Protein AF-A0A942GFI8-F1 (afdb_monomer_lite)

Secondary structure (DSSP, 8-state):
-----HHHHT-EEEE-SSS-S-EEEHHHHHHHHHHHHHHHHHHTS-HHHHHHHHHTTTSHHHHHHHHH-

Structure (mmCIF, N/CA/C/O backbone):
data_AF-A0A942GFI8-F1
#
_entry.id   AF-A0A942GFI8-F1
#
loop_
_atom_site.group_PDB
_atom_site.id
_atom_site.type_symbol
_atom_site.label_atom_id
_atom_site.label_alt_id
_atom_site.label_comp_id
_atom_site.label_asym_id
_atom_site.label_entity_id
_atom_site.label_seq_id
_atom_site.pdbx_PDB_ins_code
_atom_site.Cartn_x
_atom_site.Cartn_y
_atom_site.Cartn_z
_atom_site.occupancy
_atom_site.B_iso_or_equiv
_atom_site.auth_seq_id
_atom_site.auth_comp_id
_atom_site.auth_asym_id
_atom_site.auth_atom_id
_atom_site.pdbx_PDB_model_num
ATOM 1 N N . MET A 1 1 ? 19.547 2.118 6.970 1.00 61.12 1 MET A N 1
ATOM 2 C CA . MET A 1 1 ? 18.852 1.909 5.679 1.00 61.12 1 MET A CA 1
ATOM 3 C C . MET A 1 1 ? 19.142 0.487 5.216 1.00 61.12 1 MET A C 1
ATOM 5 O O . MET A 1 1 ? 20.311 0.121 5.168 1.00 61.12 1 MET A O 1
ATOM 9 N N . VAL A 1 2 ? 18.119 -0.340 4.979 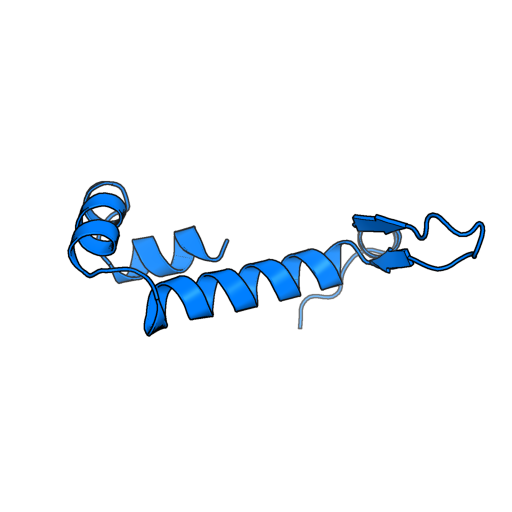1.00 79.56 2 VAL A N 1
ATOM 10 C CA . VAL A 1 2 ? 18.307 -1.749 4.578 1.00 79.56 2 VAL A CA 1
ATOM 11 C C . VAL A 1 2 ? 18.883 -1.803 3.162 1.00 79.56 2 VAL A C 1
ATOM 13 O O . VAL A 1 2 ? 18.354 -1.169 2.251 1.00 79.56 2 VAL A O 1
ATOM 16 N N . ARG A 1 3 ? 19.976 -2.549 2.962 1.00 90.25 3 ARG A N 1
ATOM 17 C CA . ARG A 1 3 ? 20.576 -2.733 1.636 1.00 90.25 3 ARG A CA 1
ATOM 18 C C . ARG A 1 3 ? 19.858 -3.870 0.912 1.00 90.25 3 ARG A C 1
ATOM 20 O O . ARG A 1 3 ? 19.981 -5.027 1.296 1.00 90.25 3 ARG A O 1
ATOM 27 N N . LEU A 1 4 ? 19.118 -3.534 -0.139 1.00 92.12 4 LEU A N 1
ATOM 28 C CA . LEU A 1 4 ? 18.396 -4.516 -0.947 1.00 92.12 4 LEU A CA 1
ATOM 29 C C . LEU A 1 4 ? 19.342 -5.326 -1.840 1.00 92.12 4 LEU A C 1
ATOM 31 O O . LEU A 1 4 ? 20.339 -4.802 -2.348 1.00 92.12 4 LEU A O 1
ATOM 35 N N . SER A 1 5 ? 18.997 -6.597 -2.065 1.00 95.38 5 SER A N 1
ATOM 36 C CA . SER A 1 5 ? 19.717 -7.459 -3.005 1.00 95.38 5 SER A CA 1
ATOM 37 C C . SER A 1 5 ? 19.629 -6.909 -4.432 1.00 95.38 5 SER A C 1
ATOM 39 O O . SER A 1 5 ? 18.697 -6.182 -4.783 1.00 95.38 5 SER A O 1
ATOM 41 N N . GLN A 1 6 ? 20.582 -7.282 -5.289 1.00 94.94 6 GLN A N 1
ATOM 42 C CA . GLN A 1 6 ? 20.555 -6.878 -6.698 1.00 94.94 6 GLN A CA 1
ATOM 43 C C . GLN A 1 6 ? 19.256 -7.322 -7.389 1.00 94.94 6 GLN A C 1
ATOM 45 O O . GLN A 1 6 ? 18.661 -6.534 -8.116 1.00 94.94 6 GLN A O 1
ATOM 50 N N . LYS A 1 7 ? 18.779 -8.539 -7.084 1.00 95.56 7 LYS A N 1
ATOM 51 C CA . LYS A 1 7 ? 17.515 -9.083 -7.602 1.00 95.56 7 LYS A CA 1
ATOM 52 C C . LYS A 1 7 ? 16.302 -8.251 -7.174 1.00 95.56 7 LYS A C 1
ATOM 54 O O . LYS A 1 7 ? 15.423 -7.997 -7.984 1.00 95.56 7 LYS A O 1
ATOM 59 N N . ALA A 1 8 ? 16.258 -7.792 -5.923 1.00 93.56 8 ALA A N 1
ATOM 60 C CA . ALA A 1 8 ? 15.168 -6.936 -5.452 1.00 93.56 8 ALA A CA 1
ATOM 61 C C . ALA A 1 8 ? 15.196 -5.551 -6.124 1.00 93.56 8 ALA A C 1
ATOM 63 O O . ALA A 1 8 ? 14.151 -4.993 -6.446 1.00 93.56 8 ALA A O 1
ATOM 64 N N . ARG A 1 9 ? 16.394 -5.012 -6.388 1.00 92.00 9 ARG A N 1
ATOM 65 C CA . ARG A 1 9 ? 16.574 -3.717 -7.064 1.00 92.00 9 ARG A CA 1
ATOM 66 C C . ARG A 1 9 ? 16.268 -3.750 -8.564 1.00 92.00 9 ARG A C 1
ATOM 68 O O . ARG A 1 9 ? 16.071 -2.685 -9.140 1.00 92.00 9 ARG A O 1
ATOM 75 N N . SER A 1 10 ? 16.251 -4.924 -9.198 1.00 93.56 10 SER A N 1
ATOM 76 C CA . SER A 1 10 ? 16.005 -5.058 -10.642 1.00 93.56 10 SER A CA 1
ATOM 77 C C . SER A 1 10 ? 14.525 -5.172 -11.021 1.00 93.56 10 SER A C 1
ATOM 79 O O . SER A 1 10 ? 14.212 -5.247 -12.205 1.00 93.56 10 SER A O 1
ATOM 81 N N . LEU A 1 11 ? 13.610 -5.214 -10.048 1.00 95.88 11 LEU A N 1
ATOM 82 C CA . LEU A 1 11 ? 12.174 -5.327 -10.306 1.00 95.88 11 LEU A CA 1
ATOM 83 C C . LEU A 1 11 ? 11.561 -3.962 -10.649 1.00 95.88 11 LEU A C 1
ATOM 85 O O . LEU A 1 11 ? 11.805 -2.967 -9.963 1.00 95.88 11 LEU A O 1
ATOM 89 N N . TRP A 1 12 ? 10.719 -3.925 -11.682 1.00 95.94 12 TRP A N 1
ATOM 90 C CA . TRP A 1 12 ? 9.909 -2.761 -12.044 1.00 95.94 12 TRP A CA 1
ATOM 91 C C . TRP A 1 12 ? 8.471 -2.944 -11.541 1.00 95.94 12 TRP A C 1
ATOM 93 O O . TRP A 1 12 ? 7.931 -4.044 -11.597 1.00 95.94 12 TRP A O 1
ATOM 103 N N . ALA A 1 13 ? 7.851 -1.869 -11.052 1.00 97.12 13 ALA A N 1
ATOM 104 C CA . ALA A 1 13 ? 6.418 -1.840 -10.737 1.00 97.12 13 ALA A CA 1
ATOM 105 C C . ALA A 1 13 ? 5.592 -1.315 -11.911 1.00 97.12 13 ALA A C 1
ATOM 107 O O . ALA A 1 13 ? 4.496 -1.798 -12.177 1.00 97.12 13 ALA A O 1
ATOM 108 N N . LYS A 1 14 ? 6.107 -0.293 -12.600 1.00 96.19 14 LYS A N 1
ATOM 109 C CA . LYS A 1 14 ? 5.437 0.342 -13.738 1.00 96.19 14 LYS A CA 1
ATOM 110 C C . LYS A 1 14 ? 6.431 0.512 -14.876 1.00 96.19 14 LYS A C 1
ATOM 112 O O . LYS A 1 14 ? 7.579 0.868 -14.626 1.00 96.19 14 LYS A O 1
ATOM 117 N N . LYS A 1 15 ? 5.988 0.270 -16.106 1.00 94.56 15 LYS A N 1
ATOM 118 C CA . LYS A 1 15 ? 6.759 0.463 -17.339 1.00 94.56 15 LYS A CA 1
ATOM 119 C C . LYS A 1 15 ? 6.005 1.433 -18.236 1.00 94.56 15 LYS A C 1
ATOM 121 O O . LYS A 1 15 ? 4.777 1.376 -18.290 1.00 94.56 15 LYS A O 1
ATOM 126 N N . SER A 1 16 ? 6.736 2.303 -18.923 1.00 93.81 16 SER A N 1
ATOM 127 C CA . SER A 1 16 ? 6.127 3.219 -19.883 1.00 93.81 16 SER A CA 1
ATOM 128 C C . SER A 1 16 ? 5.463 2.470 -21.045 1.00 93.81 16 SER A C 1
ATOM 130 O O . SER A 1 16 ? 5.944 1.416 -21.481 1.00 93.81 16 SER A O 1
ATOM 132 N N . GLN A 1 17 ? 4.350 3.018 -21.535 1.00 92.62 17 GLN A N 1
ATOM 133 C CA . GLN A 1 17 ? 3.586 2.470 -22.663 1.00 92.62 17 GLN A CA 1
ATOM 134 C C . GLN A 1 17 ? 3.991 3.082 -24.012 1.00 92.62 17 GLN A C 1
ATOM 136 O O . GLN A 1 17 ? 3.722 2.489 -25.050 1.00 92.62 17 GLN A O 1
ATOM 141 N N . ASP A 1 18 ? 4.682 4.221 -24.009 1.00 93.00 18 ASP A N 1
ATOM 142 C CA . ASP A 1 18 ? 5.083 4.991 -25.199 1.00 93.00 18 ASP A CA 1
ATOM 143 C C . ASP A 1 18 ? 6.265 4.390 -25.988 1.00 93.00 18 ASP A C 1
ATOM 145 O O . ASP A 1 18 ? 6.837 5.036 -26.861 1.00 93.00 18 ASP A O 1
ATOM 149 N N . GLY A 1 19 ? 6.659 3.154 -25.676 1.00 83.81 19 GLY A N 1
ATOM 150 C CA . GLY A 1 19 ? 7.824 2.499 -26.272 1.00 83.81 19 GLY A CA 1
ATOM 151 C C . GLY A 1 19 ? 9.168 2.931 -25.673 1.00 83.81 19 GLY A C 1
ATOM 152 O O . GLY A 1 19 ? 10.189 2.326 -26.003 1.00 83.81 19 GLY A O 1
ATOM 153 N N . GLY A 1 20 ? 9.192 3.900 -24.754 1.00 91.00 20 GLY A N 1
ATOM 154 C CA . GLY A 1 20 ? 10.396 4.303 -24.037 1.00 91.00 20 GLY A CA 1
ATOM 155 C C . GLY A 1 20 ? 10.908 3.236 -23.062 1.00 91.00 20 GLY A C 1
ATOM 156 O O . GLY A 1 20 ? 10.147 2.455 -22.481 1.00 91.00 20 GLY A O 1
ATOM 157 N N . LEU A 1 21 ? 12.223 3.234 -22.819 1.00 90.06 21 LEU A N 1
ATOM 158 C CA . LEU A 1 21 ? 12.879 2.397 -21.804 1.00 90.06 21 LEU A CA 1
ATOM 159 C C . LEU A 1 21 ? 12.816 3.046 -20.411 1.00 90.06 21 LEU A C 1
ATOM 161 O O . LEU A 1 21 ? 13.808 3.092 -19.689 1.00 90.06 21 LEU A O 1
ATOM 165 N N . PHE A 1 22 ? 11.646 3.558 -20.034 1.00 93.19 22 PHE A N 1
ATOM 166 C CA . PHE A 1 22 ? 11.408 4.147 -18.719 1.00 93.19 22 PHE A CA 1
ATOM 167 C C . PHE A 1 22 ? 10.588 3.197 -17.846 1.00 93.19 22 PHE A C 1
ATOM 169 O O . PHE A 1 22 ? 9.599 2.603 -18.291 1.00 93.19 22 PHE A O 1
ATOM 176 N N . TRP A 1 23 ? 10.989 3.063 -16.584 1.00 95.12 23 TRP A N 1
ATOM 177 C CA . TRP A 1 23 ? 10.263 2.287 -15.585 1.00 95.12 23 TRP A CA 1
ATOM 178 C C . TRP A 1 23 ? 10.392 2.906 -14.193 1.00 95.12 23 TRP A C 1
ATOM 180 O O . TRP A 1 23 ? 11.378 3.568 -13.874 1.00 95.12 23 TRP A O 1
ATOM 190 N N . LEU A 1 24 ? 9.395 2.645 -13.350 1.00 95.75 24 LEU A N 1
ATOM 191 C CA . LEU A 1 24 ? 9.434 2.935 -11.921 1.00 95.75 24 LEU A CA 1
ATOM 192 C C . LEU A 1 24 ? 9.895 1.672 -11.175 1.00 95.75 24 LEU A C 1
ATOM 194 O O . LEU A 1 24 ? 9.230 0.634 -11.296 1.00 95.75 24 LEU A O 1
ATOM 198 N N . PRO A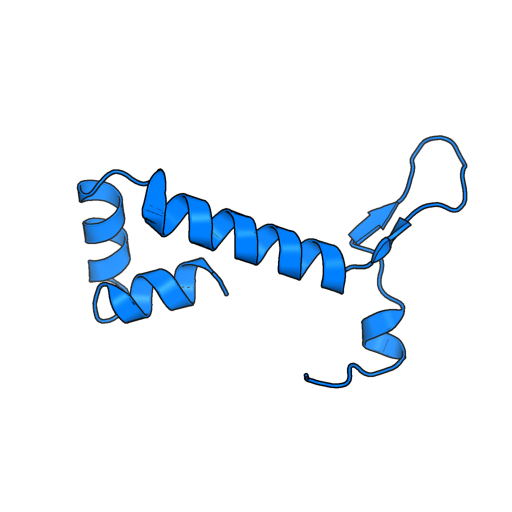 1 25 ? 10.998 1.717 -10.402 1.00 95.50 25 PRO A N 1
ATOM 199 C CA . PRO A 1 25 ? 11.431 0.586 -9.586 1.00 95.50 25 PRO A CA 1
ATOM 200 C C . PRO A 1 25 ? 10.349 0.149 -8.594 1.00 95.50 25 PRO A C 1
ATOM 202 O O . PRO A 1 25 ? 9.700 0.991 -7.970 1.00 95.50 25 PRO A O 1
ATOM 205 N N . LEU A 1 26 ? 10.190 -1.163 -8.399 1.00 96.31 26 LEU A N 1
ATOM 206 C CA . LEU A 1 26 ? 9.179 -1.724 -7.495 1.00 96.31 26 LEU A CA 1
ATOM 207 C C . LEU A 1 26 ? 9.303 -1.170 -6.073 1.00 96.31 26 LEU A C 1
ATOM 209 O O . LEU A 1 26 ? 8.314 -0.788 -5.455 1.00 96.31 26 LEU A O 1
ATOM 213 N N . THR A 1 27 ? 10.533 -1.063 -5.584 1.00 94.75 27 THR A N 1
ATOM 214 C CA . THR A 1 27 ? 10.828 -0.571 -4.237 1.00 94.75 27 THR A CA 1
ATOM 215 C C . THR A 1 27 ? 10.408 0.882 -4.059 1.00 94.75 27 THR A C 1
ATOM 217 O O . THR A 1 27 ? 9.938 1.245 -2.988 1.00 94.75 27 THR A O 1
ATOM 220 N N . MET A 1 28 ? 10.555 1.706 -5.104 1.00 95.00 28 MET A N 1
ATOM 221 C CA . MET A 1 28 ? 10.107 3.098 -5.077 1.00 95.00 28 MET A CA 1
ATOM 222 C C . MET A 1 28 ? 8.586 3.152 -4.987 1.00 95.00 28 MET A C 1
ATOM 224 O O . MET A 1 28 ? 8.053 3.785 -4.086 1.00 95.00 28 MET A O 1
ATOM 228 N N . HIS A 1 29 ? 7.896 2.386 -5.835 1.00 96.94 29 HIS A N 1
ATOM 229 C CA . HIS A 1 29 ? 6.439 2.342 -5.811 1.00 96.94 29 HIS A CA 1
ATOM 230 C C . HIS A 1 29 ? 5.876 1.854 -4.468 1.00 96.94 29 HIS A C 1
ATOM 232 O O . HIS A 1 29 ? 4.904 2.418 -3.979 1.00 96.94 29 HIS A O 1
ATOM 238 N N . MET A 1 30 ? 6.486 0.836 -3.854 1.00 96.31 30 MET A N 1
ATOM 239 C CA . MET A 1 30 ? 6.105 0.373 -2.516 1.00 96.31 30 MET A CA 1
ATOM 240 C C . MET A 1 30 ? 6.283 1.466 -1.455 1.00 96.31 30 MET A C 1
ATOM 242 O O . MET A 1 30 ? 5.390 1.657 -0.635 1.00 96.31 30 MET A O 1
ATOM 246 N N . MET A 1 31 ? 7.400 2.205 -1.481 1.00 95.12 31 MET A N 1
ATOM 247 C CA . MET A 1 31 ? 7.624 3.331 -0.563 1.00 95.12 31 MET A CA 1
ATOM 248 C C . MET A 1 31 ? 6.597 4.448 -0.777 1.00 95.12 31 MET A C 1
ATOM 250 O O . MET A 1 31 ? 6.067 4.977 0.199 1.00 95.12 31 MET A O 1
ATOM 254 N N . ASP A 1 32 ? 6.280 4.768 -2.033 1.00 97.19 32 ASP A N 1
ATOM 255 C CA . ASP A 1 32 ? 5.257 5.759 -2.373 1.00 97.19 32 ASP A CA 1
ATOM 256 C C . ASP A 1 32 ? 3.878 5.327 -1.850 1.00 97.19 32 ASP A C 1
ATOM 258 O O . ASP A 1 32 ? 3.179 6.117 -1.214 1.00 97.19 32 ASP A O 1
ATOM 262 N N . SER A 1 33 ? 3.500 4.062 -2.058 1.00 97.56 33 SER A N 1
ATOM 263 C CA . SER A 1 33 ? 2.230 3.502 -1.581 1.00 97.56 33 SER A CA 1
ATOM 264 C C . SER A 1 33 ? 2.138 3.512 -0.055 1.00 97.56 33 SER A C 1
ATOM 266 O O . SER A 1 33 ? 1.124 3.953 0.481 1.00 97.56 33 SER A O 1
ATOM 268 N N . ALA A 1 34 ? 3.202 3.114 0.649 1.00 97.44 34 ALA A N 1
ATOM 269 C CA . ALA A 1 34 ? 3.262 3.159 2.110 1.00 97.44 34 ALA A CA 1
ATOM 270 C C . ALA A 1 34 ? 3.134 4.600 2.641 1.00 97.44 34 ALA A C 1
ATOM 272 O O . ALA A 1 34 ? 2.392 4.864 3.589 1.00 97.44 34 ALA A O 1
ATOM 273 N N . ALA A 1 35 ? 3.797 5.566 1.997 1.00 97.38 35 ALA A N 1
ATOM 274 C CA . ALA A 1 35 ? 3.692 6.976 2.367 1.00 97.38 35 ALA A CA 1
ATOM 275 C C . ALA A 1 35 ? 2.274 7.532 2.149 1.00 97.38 35 ALA A C 1
ATOM 277 O O . ALA A 1 35 ? 1.775 8.302 2.976 1.00 97.38 35 ALA A O 1
ATOM 278 N N . VAL A 1 36 ? 1.603 7.137 1.062 1.00 98.19 36 VAL A N 1
ATOM 279 C CA . VAL A 1 36 ? 0.198 7.495 0.814 1.00 98.19 36 VAL A CA 1
ATOM 280 C C . VAL A 1 36 ? -0.718 6.840 1.846 1.00 98.19 36 VAL A C 1
ATOM 282 O O . VAL A 1 36 ? -1.555 7.536 2.416 1.00 98.19 36 VAL A O 1
ATOM 285 N N . ALA A 1 37 ? -0.537 5.554 2.151 1.00 97.88 37 ALA A N 1
ATOM 286 C CA . ALA A 1 37 ? -1.312 4.854 3.175 1.00 97.88 37 ALA A CA 1
ATOM 287 C C . ALA A 1 37 ? -1.195 5.543 4.544 1.00 97.88 37 ALA A C 1
ATOM 289 O O . ALA A 1 37 ? -2.205 5.813 5.194 1.00 97.88 37 ALA A O 1
ATOM 290 N N . GLN A 1 38 ? 0.015 5.953 4.935 1.00 97.56 38 GLN A N 1
ATOM 291 C CA . GLN A 1 38 ? 0.230 6.693 6.179 1.00 97.56 38 GLN A CA 1
ATOM 292 C C . GLN A 1 38 ? -0.527 8.029 6.195 1.00 97.56 38 GLN A C 1
ATOM 294 O O . GLN A 1 38 ? -1.115 8.401 7.214 1.00 97.56 38 GLN A O 1
ATOM 299 N N . LYS A 1 39 ? -0.535 8.758 5.070 1.00 98.12 39 LYS A N 1
ATOM 300 C CA . LYS A 1 39 ? -1.297 10.010 4.941 1.00 98.12 39 LYS A CA 1
ATOM 301 C C . LYS A 1 39 ? -2.799 9.768 5.020 1.00 98.12 39 LYS A C 1
ATOM 303 O O . LYS A 1 39 ? -3.489 10.547 5.673 1.00 98.12 39 LYS A O 1
ATOM 308 N N . LEU A 1 40 ? -3.297 8.707 4.386 1.00 97.88 40 LEU A N 1
ATOM 309 C CA . LEU A 1 40 ? -4.711 8.348 4.441 1.00 97.88 40 LEU A CA 1
ATOM 310 C C . LEU A 1 40 ? -5.141 8.045 5.878 1.00 97.88 40 LEU A C 1
ATOM 312 O O . LEU A 1 40 ? -6.130 8.610 6.341 1.00 97.88 40 LEU A O 1
ATOM 316 N N . TRP A 1 41 ? -4.364 7.237 6.602 1.00 97.12 41 TRP A N 1
ATOM 317 C CA . TRP A 1 41 ? -4.638 6.912 8.003 1.00 97.12 41 TRP A CA 1
ATOM 318 C C . TRP A 1 41 ? -4.715 8.161 8.891 1.00 97.12 41 TRP A C 1
ATOM 320 O O . TRP A 1 41 ? -5.687 8.360 9.626 1.00 97.12 41 TRP A O 1
ATOM 330 N N . ASN A 1 42 ? -3.713 9.036 8.774 1.00 96.06 42 ASN A N 1
ATOM 331 C CA . ASN A 1 42 ? -3.559 10.190 9.659 1.00 96.06 42 ASN A CA 1
ATOM 332 C C . ASN A 1 42 ? -4.520 11.339 9.338 1.00 96.06 42 ASN A C 1
ATOM 334 O O . ASN A 1 42 ? -4.879 12.100 10.234 1.00 96.06 42 ASN A O 1
ATOM 338 N N . HIS A 1 43 ? -4.882 11.515 8.064 1.00 97.19 43 HIS A N 1
ATOM 339 C CA . HIS A 1 43 ? -5.483 12.770 7.601 1.00 97.19 43 HIS A CA 1
ATOM 340 C C . HIS A 1 43 ? -6.758 12.612 6.777 1.00 97.19 43 HIS A C 1
ATOM 342 O O . HIS A 1 43 ? -7.396 13.622 6.492 1.00 97.19 43 HIS A O 1
ATOM 348 N N . TRP A 1 44 ? -7.132 11.398 6.368 1.00 98.06 44 TRP A N 1
ATOM 349 C CA . TRP A 1 44 ? -8.264 11.203 5.457 1.00 98.06 44 TRP A CA 1
ATOM 350 C C . TRP A 1 44 ? -9.331 10.253 5.996 1.00 98.06 44 TRP A C 1
ATOM 352 O O . TRP A 1 44 ? -10.518 10.520 5.818 1.00 98.06 44 TRP A O 1
ATOM 362 N N . LEU A 1 45 ? -8.938 9.159 6.655 1.00 96.94 45 LEU A N 1
ATOM 363 C CA . LEU A 1 45 ? -9.901 8.177 7.142 1.00 96.94 45 LEU A CA 1
ATOM 364 C C . LEU A 1 45 ? -10.820 8.778 8.218 1.00 96.94 45 LEU A C 1
ATOM 366 O O . LEU A 1 45 ? -10.327 9.331 9.206 1.00 96.94 45 LEU A O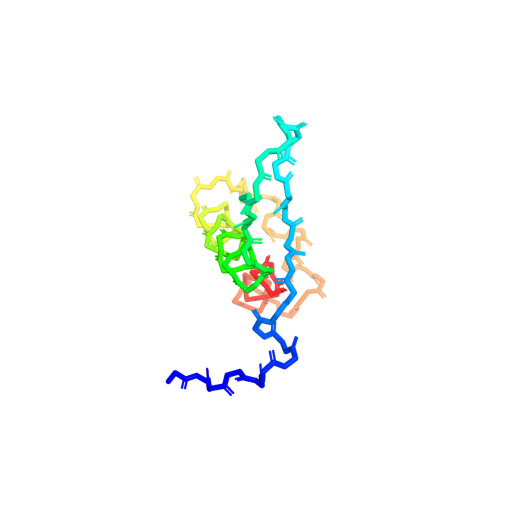 1
ATOM 370 N N . PRO A 1 46 ? -12.151 8.623 8.073 1.00 97.38 46 PRO A N 1
ATOM 371 C CA . PRO A 1 46 ? -13.084 8.925 9.145 1.00 97.38 46 PRO A CA 1
ATOM 372 C C . PRO A 1 46 ? -12.814 8.050 10.368 1.00 97.38 46 PRO A C 1
ATOM 374 O O . PRO A 1 46 ? -12.455 6.878 10.246 1.00 97.38 46 PRO A O 1
ATOM 377 N N . GLU A 1 47 ? -13.080 8.597 11.550 1.00 95.94 47 GLU A N 1
ATOM 378 C CA . GLU A 1 47 ? -12.840 7.914 12.823 1.00 95.94 47 GLU A CA 1
ATOM 379 C C . GLU A 1 47 ? -13.533 6.545 12.908 1.00 95.94 47 GLU A C 1
ATOM 381 O O . GLU A 1 47 ? -12.902 5.556 13.266 1.00 95.94 47 GLU A O 1
ATOM 386 N N . GLY A 1 48 ? -14.796 6.445 12.478 1.00 96.38 48 GLY A N 1
ATOM 387 C CA . GLY A 1 48 ? -15.517 5.168 12.479 1.00 96.38 48 GLY A CA 1
ATOM 388 C C . GLY A 1 48 ? -14.860 4.092 11.603 1.00 96.38 48 GLY A C 1
ATOM 389 O O . GLY A 1 48 ? -14.891 2.916 11.950 1.00 96.38 48 GLY A O 1
ATOM 390 N N . VAL A 1 49 ? -14.206 4.479 10.500 1.00 95.62 49 VAL A N 1
ATOM 391 C CA . VAL A 1 49 ? -13.468 3.531 9.649 1.00 95.62 49 VAL A CA 1
ATOM 392 C C . VAL A 1 49 ? -12.211 3.044 10.364 1.00 95.62 49 VAL A C 1
ATOM 394 O O . VAL A 1 49 ? -11.952 1.841 10.367 1.00 95.62 49 VAL A O 1
ATOM 397 N N . ARG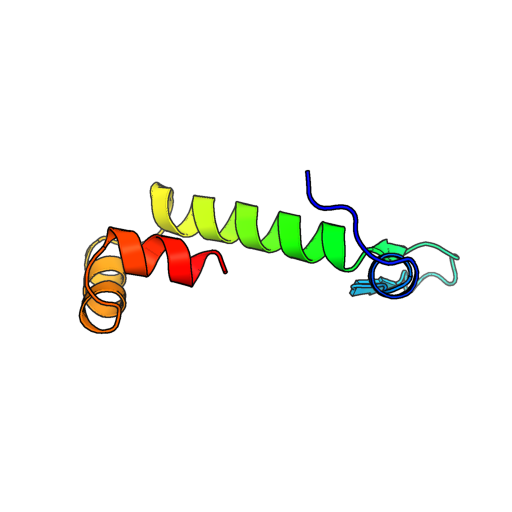 A 1 50 ? -11.466 3.944 11.023 1.00 95.44 50 ARG A N 1
ATOM 398 C CA . ARG A 1 50 ? -10.310 3.550 11.843 1.00 95.44 50 ARG A CA 1
ATOM 399 C C . ARG A 1 50 ? -10.722 2.593 12.951 1.00 95.44 50 ARG A C 1
ATOM 401 O O . ARG A 1 50 ? -10.100 1.552 13.088 1.00 95.44 50 ARG A O 1
ATOM 408 N N . GLN A 1 51 ? -11.815 2.868 13.659 1.00 95.69 51 GLN A N 1
ATOM 409 C CA . GLN A 1 51 ? -12.316 1.996 14.727 1.00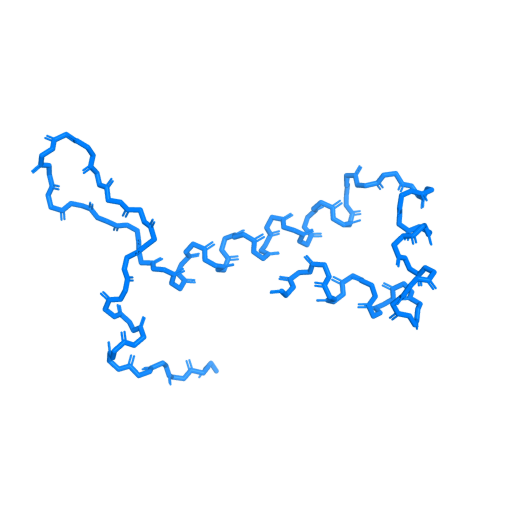 95.69 51 GLN A CA 1
ATOM 410 C C . GLN A 1 51 ? -12.648 0.583 14.237 1.00 95.69 51 GLN A C 1
ATOM 412 O O . GLN A 1 51 ? -12.267 -0.392 14.885 1.00 95.69 51 GLN A O 1
ATOM 417 N N . VAL A 1 52 ? -13.310 0.459 13.082 1.00 95.19 52 VAL A N 1
ATOM 418 C CA . VAL A 1 52 ? -13.622 -0.849 12.483 1.00 95.19 52 VAL A CA 1
ATOM 419 C C . VAL A 1 52 ? -12.349 -1.615 12.127 1.00 95.19 52 VAL A C 1
ATOM 421 O O . VAL A 1 52 ? -12.262 -2.809 12.407 1.00 95.19 52 VAL A O 1
ATOM 424 N N . ILE A 1 53 ? -11.351 -0.944 11.546 1.00 93.94 53 ILE A N 1
ATOM 425 C CA . ILE A 1 53 ? -10.065 -1.575 11.219 1.00 93.94 53 ILE A CA 1
ATOM 426 C C . ILE A 1 53 ? -9.347 -1.994 12.513 1.00 93.94 53 ILE A C 1
ATOM 428 O O . ILE A 1 53 ? -8.948 -3.149 12.654 1.00 93.94 53 ILE A O 1
ATOM 432 N N . SER A 1 54 ? -9.262 -1.087 13.487 1.00 95.94 54 SER A N 1
ATOM 433 C CA . SER A 1 54 ? -8.568 -1.276 14.764 1.00 95.94 54 SER A CA 1
ATOM 434 C C . SER A 1 54 ? -9.153 -2.396 15.626 1.00 95.94 54 SER A C 1
ATOM 436 O O . SER A 1 54 ? -8.418 -3.029 16.390 1.00 95.94 54 SER A O 1
ATOM 438 N N . ALA A 1 55 ? -10.446 -2.697 15.471 1.00 94.94 55 ALA A N 1
ATOM 439 C CA . ALA A 1 55 ? -11.109 -3.806 16.153 1.00 94.94 55 ALA A CA 1
ATOM 440 C C . ALA A 1 55 ? -10.514 -5.180 15.785 1.00 94.94 55 ALA A C 1
ATOM 442 O O . ALA A 1 55 ? -10.531 -6.092 16.611 1.00 94.94 55 ALA A O 1
ATOM 443 N N . GLY A 1 56 ? -9.970 -5.333 14.572 1.00 89.50 56 GLY A N 1
ATOM 444 C CA . GLY A 1 56 ? -9.382 -6.588 14.090 1.00 89.50 56 GLY A CA 1
ATOM 445 C C . GLY A 1 56 ? -7.866 -6.707 14.265 1.00 89.50 56 GLY A C 1
ATOM 446 O O . GLY A 1 56 ? -7.313 -7.773 14.006 1.00 89.50 56 GLY A O 1
ATOM 447 N N . THR A 1 57 ? -7.177 -5.640 14.678 1.00 87.56 57 THR A N 1
ATOM 448 C CA . THR A 1 57 ? -5.708 -5.534 14.558 1.00 87.56 57 THR A CA 1
ATOM 449 C C . THR A 1 57 ? -4.977 -5.317 15.882 1.00 87.56 57 THR A C 1
ATOM 451 O O . THR A 1 57 ? -3.794 -4.994 15.876 1.00 87.56 57 THR A O 1
ATOM 454 N N . GLY A 1 58 ? -5.646 -5.496 17.025 1.00 88.31 58 GLY A N 1
ATOM 455 C CA . GLY A 1 58 ? -5.021 -5.327 18.344 1.00 88.31 58 GLY A CA 1
ATOM 456 C C . GLY A 1 58 ? -4.874 -3.867 18.790 1.00 88.31 58 GLY A C 1
ATOM 457 O O . GLY A 1 58 ? -3.998 -3.566 19.597 1.00 88.31 58 GLY A O 1
ATOM 458 N N . GLY A 1 59 ? -5.723 -2.966 18.281 1.00 90.25 59 GLY A N 1
ATOM 459 C CA . GLY A 1 59 ? -5.741 -1.544 18.642 1.00 90.25 59 GLY A CA 1
ATOM 460 C C . GLY A 1 59 ? -5.188 -0.618 17.556 1.00 90.25 59 GLY A C 1
ATOM 461 O O . GLY A 1 59 ? -4.644 -1.069 16.549 1.00 90.25 59 GLY A O 1
ATOM 462 N N . ASP A 1 60 ? -5.345 0.691 17.773 1.00 90.94 60 ASP A N 1
ATOM 463 C CA . ASP A 1 60 ? -5.152 1.731 16.749 1.00 90.94 60 ASP A CA 1
ATOM 464 C C . ASP A 1 60 ? -3.713 1.857 16.236 1.00 90.94 60 ASP A C 1
ATOM 466 O O . ASP A 1 60 ? -3.477 1.957 15.035 1.00 90.94 60 ASP A O 1
ATOM 470 N N . GLU A 1 61 ? -2.728 1.751 17.130 1.00 92.25 61 GLU A N 1
ATOM 471 C CA . GLU A 1 61 ? -1.315 1.801 16.744 1.00 92.25 61 GLU A CA 1
ATOM 472 C C . GLU A 1 61 ? -0.935 0.618 15.836 1.00 92.25 61 GLU A C 1
ATOM 474 O O . GLU A 1 61 ? -0.284 0.790 14.801 1.00 92.25 61 GLU A O 1
ATOM 479 N N . CYS A 1 62 ? -1.370 -0.593 16.202 1.00 94.44 62 CYS A N 1
ATOM 480 C CA . CYS A 1 62 ? -1.131 -1.785 15.394 1.00 94.44 62 CYS A CA 1
ATOM 481 C C . CYS A 1 62 ? -1.893 -1.718 14.066 1.00 94.44 62 CYS A C 1
ATOM 483 O O . CYS A 1 62 ? -1.334 -2.085 13.033 1.00 94.44 62 CYS A O 1
ATOM 485 N N . ALA A 1 63 ? -3.120 -1.189 14.080 1.00 95.00 63 ALA A N 1
ATOM 486 C CA . ALA A 1 63 ? -3.928 -0.956 12.888 1.00 95.00 63 ALA A CA 1
ATOM 487 C C . ALA A 1 63 ? -3.222 -0.032 11.895 1.00 95.00 63 ALA A C 1
ATOM 489 O O . ALA A 1 63 ? -3.049 -0.393 10.733 1.00 95.00 63 ALA A O 1
ATOM 490 N N . GLY A 1 64 ? -2.746 1.123 12.367 1.00 94.81 64 GLY A N 1
ATOM 491 C CA . GLY A 1 64 ? -2.059 2.102 11.533 1.00 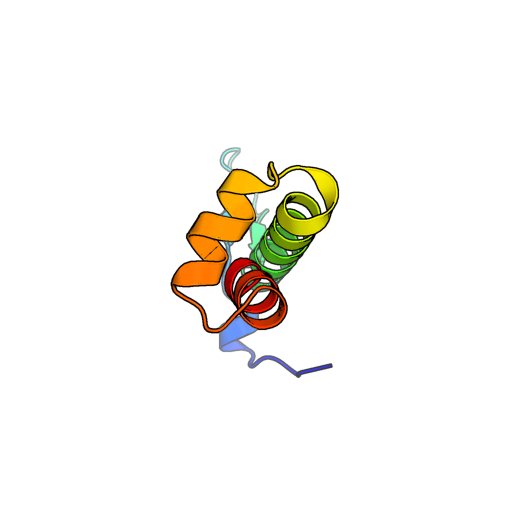94.81 64 GLY A CA 1
ATOM 492 C C . GLY A 1 64 ? -0.763 1.551 10.945 1.00 94.81 64 GLY A C 1
ATOM 493 O O . GLY A 1 64 ? -0.490 1.736 9.761 1.00 94.81 64 GLY A O 1
ATOM 494 N N . ARG A 1 65 ? 0.015 0.802 11.736 1.00 94.31 65 ARG A N 1
ATOM 495 C CA . ARG A 1 65 ? 1.231 0.137 11.246 1.00 94.31 65 ARG A CA 1
ATOM 496 C C . ARG A 1 65 ? 0.939 -0.932 10.199 1.00 94.31 65 ARG A C 1
ATOM 498 O O . ARG A 1 65 ? 1.675 -1.013 9.221 1.00 94.31 65 ARG A O 1
ATOM 505 N N . LEU A 1 66 ? -0.098 -1.744 10.407 1.00 93.69 66 LEU A N 1
ATOM 506 C CA . LEU A 1 66 ? -0.504 -2.773 9.450 1.00 93.69 66 LEU A CA 1
ATOM 507 C C . LEU A 1 66 ? -1.068 -2.148 8.170 1.00 93.69 66 LEU A C 1
ATOM 509 O O . LEU A 1 66 ? -0.803 -2.648 7.091 1.00 93.69 66 LEU A O 1
ATOM 513 N N . PHE A 1 67 ? -1.795 -1.035 8.275 1.00 93.19 67 PHE A N 1
ATOM 514 C CA . PHE A 1 67 ? -2.358 -0.325 7.125 1.00 93.19 67 PHE A CA 1
ATOM 515 C C . PHE A 1 67 ? -1.285 0.239 6.177 1.00 93.19 67 PHE A C 1
ATOM 517 O O . PHE A 1 67 ? -1.532 0.405 4.985 1.00 93.19 67 PHE A O 1
ATOM 524 N N . VAL A 1 68 ? -0.096 0.549 6.701 1.00 95.06 68 VAL A N 1
ATOM 525 C CA . VAL A 1 68 ? 1.050 1.064 5.931 1.00 95.06 68 VAL A CA 1
ATOM 526 C C . VAL A 1 68 ? 1.892 -0.050 5.290 1.00 95.06 68 VAL A C 1
ATOM 528 O O . VAL A 1 68 ? 2.619 0.231 4.334 1.00 95.06 68 VAL A O 1
ATOM 531 N N . PHE A 1 69 ? 1.824 -1.277 5.816 1.00 82.19 69 PHE A N 1
ATOM 532 C CA . PHE A 1 69 ? 2.687 -2.407 5.455 1.00 82.19 69 PHE A CA 1
ATOM 533 C C . PHE A 1 69 ? 2.043 -3.326 4.412 1.00 82.19 69 PHE A C 1
ATOM 535 O O . PHE A 1 69 ? 2.742 -3.644 3.422 1.00 82.19 69 PHE A O 1
#

Foldseek 3Di:
DDDDDPVQQPAFPAADPPPDRDTHRPVNVLVVQLVVQLCCLPPNDDPVVLVVQQVPQVGNVRSSVVSSD

Radius of gyration: 16.24 Å; chains: 1; bounding box: 36×22×45 Å

pLDDT: mean 93.75, std 5.34, range [61.12, 98.19]

Sequence (69 aa):
MVRLSQKARSLWAKKSQDGGLFWLPLTMHMMDSAAVAQKLWNHWLPEGVRQVISAGTGGDECAGRLFVF